Protein AF-A0A2A2B6H0-F1 (afdb_monomer_lite)

Secondary structure (DSSP, 8-state):
-BGGGGGGS-B-TTSPBPHHHHHHH-TTS-HHHIIIIIIHHTT-HHHHHHHTT-BTTSEEEEEEEEEHHHHHT-EE-HHHHHHHHHHHHHHHHHHHH--GGGS-SSHHHHHHHHHHSS-SS--EEEEETTEEEEEE-HHHHHHHHHHHHTTSS-TT-EEEEEEEEE--

Radius of gyration: 16.43 Å; chains: 1; bounding box: 37×36×45 Å

Sequence (168 aa):
MKFKELINLSGDQVGRIDIDELILNLPNTSVDVLEQFYQDHGRNFQFQEQYAELDIYNLNWEIVNLTFENMSHASIFPYFQKWVDTCCKKSHRVSTDLNWKLIGHTDQTVAHWEHNHTWKRPPIFLELDCELHLVEGHSRFGCLTGLVSHGLISHNKTHKVWLAKNVY

pLDDT: mean 94.3, std 5.44, range [51.53, 98.62]

Foldseek 3Di:
DFLLCLQVADADPVSFHDLVSCCVQQVQDDSLCCVFACRVPSNPVLCCVPGRGPPNNQWHKDKDWDFLVQCVQAAEDPVLVVVLQVLLVLLLCCLVVVDLCSADDDPVQSVCCVPPVAGPRAFEWEQDPNHIHGRGDSNRSSNSNNCCVNPVDPRGGIYIHIYIYGDD

Structure (mmCIF, N/CA/C/O backbone):
data_AF-A0A2A2B6H0-F1
#
_entry.id   AF-A0A2A2B6H0-F1
#
loop_
_atom_site.group_PDB
_atom_site.id
_atom_site.type_symbol
_atom_site.label_atom_id
_atom_site.label_alt_id
_atom_site.label_comp_id
_atom_site.label_asym_id
_atom_site.label_entity_id
_atom_site.label_seq_id
_atom_site.pdbx_PDB_ins_code
_atom_site.Cartn_x
_atom_site.Cartn_y
_atom_site.Cartn_z
_atom_site.occupancy
_atom_site.B_iso_or_equiv
_atom_site.auth_seq_id
_atom_site.auth_comp_id
_atom_site.auth_asym_id
_atom_site.auth_atom_id
_atom_site.pdbx_PDB_model_num
ATOM 1 N N . MET A 1 1 ? -12.232 -0.860 17.540 1.00 94.69 1 MET A N 1
ATOM 2 C CA . MET A 1 1 ? -12.391 0.558 17.169 1.00 94.69 1 MET A CA 1
ATOM 3 C C . MET A 1 1 ? -12.450 0.620 15.663 1.00 94.69 1 MET A C 1
ATOM 5 O O . MET A 1 1 ? -11.670 -0.048 14.993 1.00 94.69 1 MET A O 1
ATOM 9 N N . LYS A 1 2 ? -13.391 1.393 15.145 1.00 97.44 2 LYS A N 1
ATOM 10 C CA . LYS A 1 2 ? -13.589 1.627 13.725 1.00 97.44 2 LYS A CA 1
ATOM 11 C C . LYS A 1 2 ? -12.613 2.677 13.207 1.00 97.44 2 LYS A C 1
ATOM 13 O O . LYS A 1 2 ? -12.236 3.590 13.941 1.00 97.44 2 LYS A O 1
ATOM 18 N N . PHE A 1 3 ? -12.259 2.605 11.926 1.00 97.62 3 PHE A N 1
ATOM 19 C CA . PHE A 1 3 ? -11.363 3.577 11.287 1.00 97.62 3 PHE A CA 1
ATOM 20 C C . PHE A 1 3 ? -11.852 5.021 11.444 1.00 97.62 3 PHE A C 1
ATOM 22 O O . PHE A 1 3 ? -11.056 5.933 11.655 1.00 97.62 3 PHE A O 1
ATOM 29 N N . LYS A 1 4 ? -13.170 5.252 11.400 1.00 97.94 4 LYS A N 1
ATOM 30 C CA . LYS A 1 4 ? -13.731 6.596 11.596 1.00 97.94 4 LYS A CA 1
ATOM 31 C C . LYS A 1 4 ? -13.453 7.211 12.954 1.00 97.94 4 LYS A C 1
ATOM 33 O O . LYS A 1 4 ? -13.492 8.425 13.084 1.00 97.94 4 LYS A O 1
ATOM 38 N N . GLU A 1 5 ? -13.156 6.399 13.961 1.00 98.25 5 GLU A N 1
ATOM 39 C CA . GLU A 1 5 ? -12.867 6.884 15.308 1.00 98.25 5 GLU A CA 1
ATOM 40 C C . GLU A 1 5 ? -11.457 7.493 15.405 1.00 98.25 5 GLU A C 1
ATOM 42 O O . GLU A 1 5 ? -11.195 8.255 16.333 1.00 98.25 5 GLU A O 1
ATOM 47 N N . LEU A 1 6 ? -10.583 7.260 14.412 1.00 97.88 6 LEU A N 1
ATOM 48 C CA . LEU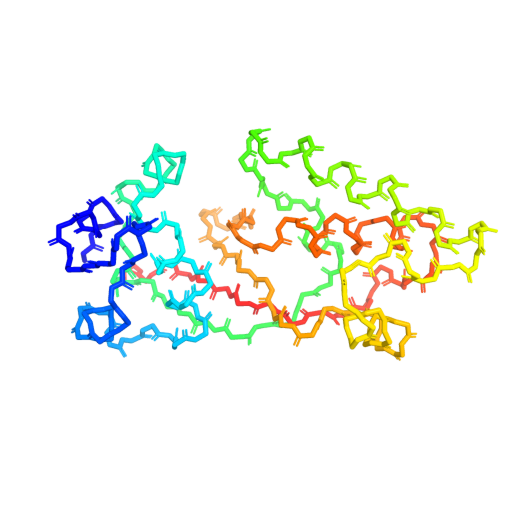 A 1 6 ? -9.252 7.877 14.315 1.00 97.88 6 LEU A CA 1
ATOM 49 C C . LEU A 1 6 ? -9.302 9.412 14.239 1.00 97.88 6 LEU A C 1
ATOM 51 O O . LEU A 1 6 ? -8.362 10.083 14.666 1.00 97.88 6 LEU A O 1
ATOM 55 N N . ILE A 1 7 ? -10.406 9.993 13.752 1.00 96.38 7 ILE A N 1
ATOM 56 C CA . ILE A 1 7 ? -10.581 11.454 13.702 1.00 96.38 7 ILE A CA 1
ATOM 57 C C . ILE A 1 7 ? -10.620 12.096 15.094 1.00 96.38 7 ILE A C 1
ATOM 59 O O . ILE A 1 7 ? -10.360 13.291 15.210 1.00 96.38 7 ILE A O 1
ATOM 63 N N . ASN A 1 8 ? -10.928 11.310 16.130 1.00 96.69 8 ASN A N 1
ATOM 64 C CA . ASN A 1 8 ? -11.074 11.784 17.504 1.00 96.69 8 ASN A CA 1
ATOM 65 C C . ASN A 1 8 ? -9.768 11.729 18.309 1.00 96.69 8 ASN A C 1
ATOM 67 O O . ASN A 1 8 ? -9.715 12.292 19.399 1.00 96.69 8 ASN A O 1
ATOM 71 N N . LEU A 1 9 ? -8.737 11.041 17.807 1.00 96.88 9 LEU A N 1
ATOM 72 C CA . LEU A 1 9 ? -7.435 10.953 18.476 1.00 96.88 9 LEU A CA 1
ATOM 73 C C . LEU A 1 9 ? -6.704 12.292 18.412 1.00 96.88 9 LEU A C 1
ATOM 75 O O . LEU A 1 9 ? -7.026 13.107 17.555 1.00 96.88 9 LEU A O 1
ATOM 79 N N . SER A 1 10 ? -5.713 12.526 19.273 1.00 94.88 10 SER A N 1
ATOM 80 C CA . SER A 1 10 ? -4.865 13.729 19.226 1.00 94.88 10 SER A CA 1
ATOM 81 C C . SER A 1 10 ? -3.945 13.720 17.995 1.00 94.88 10 SER A C 1
ATOM 83 O O . SER A 1 10 ? -3.663 12.673 17.417 1.00 94.88 10 SER A O 1
ATOM 85 N N . GLY A 1 11 ? -3.506 14.890 17.526 1.00 92.19 11 GLY A N 1
ATOM 86 C CA . GLY A 1 11 ? -2.633 14.969 16.353 1.00 92.19 11 GLY A CA 1
ATOM 87 C C . GLY A 1 11 ? -2.054 16.355 16.112 1.00 92.19 11 GLY A C 1
ATOM 88 O O . GLY A 1 11 ? -2.402 17.308 16.808 1.00 92.19 11 GLY A O 1
ATOM 89 N N . ASP A 1 12 ? -1.171 16.456 15.127 1.00 89.25 12 ASP A N 1
ATOM 90 C CA . ASP A 1 12 ? -0.426 17.673 14.825 1.00 89.25 12 ASP A CA 1
ATOM 91 C C . ASP A 1 12 ? -1.203 18.669 13.939 1.00 89.25 12 ASP A C 1
ATOM 93 O O . ASP A 1 12 ? -2.341 18.440 13.515 1.00 89.25 12 ASP A O 1
ATOM 97 N N . GLN A 1 13 ? -0.566 19.809 13.652 1.00 86.50 13 GLN A N 1
ATOM 98 C CA . GLN A 1 13 ? -1.146 20.887 12.843 1.00 86.50 13 GLN A CA 1
ATOM 99 C C . GLN A 1 13 ? -1.336 20.521 11.363 1.00 86.50 13 GLN A C 1
ATOM 101 O O . GLN A 1 13 ? -2.089 21.203 10.670 1.00 86.50 13 GLN A O 1
ATOM 106 N N . VAL A 1 14 ? -0.664 19.475 10.867 1.00 85.81 14 VAL A N 1
ATOM 107 C CA . VAL A 1 14 ? -0.801 18.998 9.482 1.00 85.81 14 VAL A CA 1
ATOM 108 C C . VAL A 1 14 ? -1.775 17.823 9.369 1.00 85.81 14 VAL A C 1
ATOM 110 O O . VAL A 1 14 ? -1.979 17.294 8.279 1.00 85.81 14 VAL A O 1
ATOM 113 N N . GLY A 1 15 ? -2.431 17.462 10.475 1.00 85.50 15 GLY A N 1
ATOM 114 C CA . GLY A 1 15 ? -3.489 16.462 10.521 1.00 85.50 15 GLY A CA 1
ATOM 115 C C . GLY A 1 15 ? -3.004 15.035 10.766 1.00 85.50 15 GLY A C 1
ATOM 116 O O . GLY A 1 15 ? -3.838 14.130 10.719 1.00 85.50 15 GLY A O 1
ATOM 117 N N . ARG A 1 16 ? -1.714 14.826 11.061 1.00 94.50 16 ARG A N 1
ATOM 118 C CA . ARG A 1 16 ? -1.188 13.507 11.432 1.00 94.50 16 ARG A CA 1
ATOM 119 C C . ARG A 1 16 ? -1.587 13.161 12.852 1.00 94.50 16 ARG A C 1
ATOM 121 O O . ARG A 1 16 ? -1.544 14.013 13.736 1.00 94.50 16 ARG A O 1
ATOM 128 N N . ILE A 1 17 ? -1.967 11.911 13.072 1.00 97.50 17 ILE A N 1
ATOM 129 C CA . ILE A 1 17 ? -2.326 11.422 14.406 1.00 97.50 17 ILE A CA 1
ATOM 130 C C . ILE A 1 17 ? -1.049 11.218 15.226 1.00 97.50 17 ILE A C 1
ATOM 132 O O . ILE A 1 17 ? -0.026 10.771 14.699 1.00 97.50 17 ILE A O 1
ATOM 136 N N . ASP A 1 18 ? -1.102 11.555 16.511 1.00 97.19 18 ASP A N 1
ATOM 137 C CA . ASP A 1 18 ? -0.007 11.260 17.430 1.00 97.19 18 ASP A CA 1
ATOM 138 C C . ASP A 1 18 ? 0.259 9.744 17.458 1.00 97.19 18 ASP A C 1
ATOM 140 O O . ASP A 1 18 ? -0.665 8.932 17.563 1.00 97.19 18 ASP A O 1
ATOM 144 N N . ILE A 1 19 ? 1.526 9.351 17.321 1.00 97.25 19 ILE A N 1
ATOM 145 C CA . ILE A 1 19 ? 1.894 7.936 17.299 1.00 97.25 19 ILE A CA 1
ATOM 146 C C . ILE A 1 19 ? 1.628 7.268 18.651 1.00 97.25 19 ILE A C 1
ATOM 148 O O . ILE A 1 19 ? 1.223 6.107 18.675 1.00 97.25 19 ILE A O 1
ATOM 152 N N . ASP A 1 20 ? 1.775 7.996 19.760 1.00 97.06 20 ASP A N 1
ATOM 153 C CA . ASP A 1 20 ? 1.550 7.448 21.098 1.00 97.06 20 ASP A CA 1
ATOM 154 C C . ASP A 1 20 ? 0.056 7.166 21.329 1.00 97.06 20 ASP A C 1
ATOM 156 O O . ASP A 1 20 ? -0.304 6.137 21.904 1.00 97.06 20 ASP A O 1
ATOM 160 N N . GLU A 1 21 ? -0.831 8.012 20.788 1.00 97.12 21 GLU A N 1
ATOM 161 C CA . GLU A 1 21 ? -2.281 7.768 20.770 1.00 97.12 21 GLU A CA 1
ATOM 162 C C . GLU A 1 21 ? -2.627 6.516 19.959 1.00 97.12 21 GLU A C 1
ATOM 164 O O . GLU A 1 21 ? -3.442 5.695 20.386 1.00 97.12 21 GLU A O 1
ATOM 169 N N . LEU A 1 22 ? -1.998 6.338 18.794 1.00 98.00 22 LEU A N 1
ATOM 170 C CA . LEU A 1 22 ? -2.209 5.151 17.967 1.00 98.00 22 LEU A CA 1
ATOM 171 C C . LEU A 1 22 ? -1.742 3.879 18.677 1.00 98.00 22 LEU A C 1
ATOM 173 O O . LEU A 1 22 ? -2.473 2.892 18.679 1.00 98.00 22 LEU A O 1
ATOM 177 N N . ILE A 1 23 ? -0.567 3.900 19.309 1.00 97.88 23 ILE A N 1
ATOM 178 C CA . ILE A 1 23 ? -0.040 2.759 20.070 1.00 97.88 23 ILE A CA 1
ATOM 179 C C . ILE A 1 23 ? -0.970 2.415 21.240 1.00 97.88 23 ILE A C 1
ATOM 181 O O . ILE A 1 23 ? -1.254 1.239 21.472 1.00 97.88 23 ILE A O 1
ATOM 185 N N . LEU A 1 24 ? -1.480 3.425 21.953 1.00 97.50 24 LEU A N 1
ATOM 186 C CA . LEU A 1 24 ? -2.391 3.232 23.081 1.00 97.50 24 LEU A CA 1
ATOM 187 C C . LEU A 1 24 ? -3.723 2.596 22.653 1.00 97.50 24 LEU A C 1
ATOM 189 O O . LEU A 1 24 ? -4.232 1.710 23.339 1.00 97.50 24 LEU A O 1
ATOM 193 N N . ASN A 1 25 ? -4.288 3.040 21.527 1.00 97.75 25 ASN A N 1
ATOM 194 C CA . ASN A 1 25 ? -5.612 2.610 21.068 1.00 97.75 25 ASN A CA 1
ATOM 195 C C . ASN A 1 25 ? -5.580 1.353 20.177 1.00 97.75 25 ASN A C 1
ATOM 197 O O . ASN A 1 25 ? -6.585 0.647 20.076 1.00 97.75 25 ASN A O 1
ATOM 201 N N . LEU A 1 26 ? -4.443 1.043 19.546 1.00 97.31 26 LEU A N 1
ATOM 202 C CA . LEU A 1 26 ? -4.254 -0.092 18.633 1.00 97.31 26 LEU A CA 1
ATOM 203 C C . LEU A 1 26 ? -3.006 -0.916 19.009 1.00 97.31 26 LEU A C 1
ATOM 205 O O . LEU A 1 26 ? -2.129 -1.127 18.166 1.00 97.31 26 LEU A O 1
ATOM 209 N N . PRO A 1 27 ? -2.920 -1.443 20.245 1.00 95.62 27 PRO A N 1
ATOM 210 C CA . PRO A 1 27 ? -1.694 -2.050 20.775 1.00 95.62 27 PRO A CA 1
ATOM 211 C C . PRO A 1 27 ? -1.246 -3.318 20.032 1.00 95.62 27 PRO A C 1
ATOM 213 O O . PRO A 1 27 ? -0.084 -3.704 20.112 1.00 95.62 27 PRO A O 1
ATOM 216 N N . ASN A 1 28 ? -2.156 -3.964 19.297 1.00 93.50 28 ASN A N 1
ATOM 217 C CA . ASN A 1 28 ? -1.865 -5.162 18.505 1.00 93.50 28 ASN A CA 1
ATOM 218 C C . ASN A 1 28 ? -1.434 -4.845 17.063 1.00 93.50 28 ASN A C 1
ATOM 220 O O . ASN A 1 28 ? -1.116 -5.756 16.302 1.00 93.50 28 ASN A O 1
ATOM 224 N N . THR A 1 29 ? -1.437 -3.572 16.659 1.00 96.75 29 THR A N 1
ATOM 225 C CA . THR A 1 29 ? -0.990 -3.172 15.323 1.00 96.75 29 THR A CA 1
ATOM 226 C C . THR A 1 29 ? 0.497 -2.832 15.342 1.00 96.75 29 THR A C 1
ATOM 228 O O . THR A 1 29 ? 0.975 -2.089 16.194 1.00 96.75 29 THR A O 1
ATOM 231 N N . SER A 1 30 ? 1.238 -3.349 14.361 1.00 97.06 30 SER A N 1
ATOM 232 C CA . SER A 1 30 ? 2.645 -2.995 14.153 1.00 97.06 30 SER A CA 1
ATOM 233 C C . SER A 1 30 ? 2.827 -1.485 13.987 1.00 97.06 30 SER A C 1
ATOM 235 O O . SER A 1 30 ? 2.130 -0.868 13.181 1.00 97.06 30 SER A O 1
ATOM 237 N N . VAL A 1 31 ? 3.832 -0.907 14.653 1.00 97.56 31 VAL A N 1
ATOM 238 C CA . VAL A 1 31 ? 4.208 0.513 14.500 1.00 97.56 31 VAL A CA 1
ATOM 239 C C . VAL A 1 31 ? 4.424 0.882 13.028 1.00 97.56 31 VAL A C 1
ATOM 241 O O . VAL A 1 31 ? 4.032 1.959 12.594 1.00 97.56 31 VAL A O 1
ATOM 244 N N . ASP A 1 32 ? 4.949 -0.044 12.219 1.00 97.56 32 ASP A N 1
ATOM 245 C CA . ASP A 1 32 ? 5.173 0.179 10.787 1.00 97.56 32 ASP A CA 1
ATOM 246 C C . ASP A 1 32 ? 3.868 0.401 9.998 1.00 97.56 32 ASP A C 1
ATOM 248 O O . ASP A 1 32 ? 3.858 1.123 9.000 1.00 97.56 32 ASP A O 1
ATOM 252 N N . VAL A 1 33 ? 2.770 -0.220 10.439 1.00 98.12 33 VAL A N 1
ATOM 253 C CA . VAL A 1 33 ? 1.421 -0.018 9.891 1.00 98.12 33 VAL A CA 1
ATOM 254 C C . VAL A 1 33 ? 0.798 1.247 10.474 1.00 98.12 33 VAL A C 1
ATOM 256 O O . VAL A 1 33 ? 0.213 2.023 9.718 1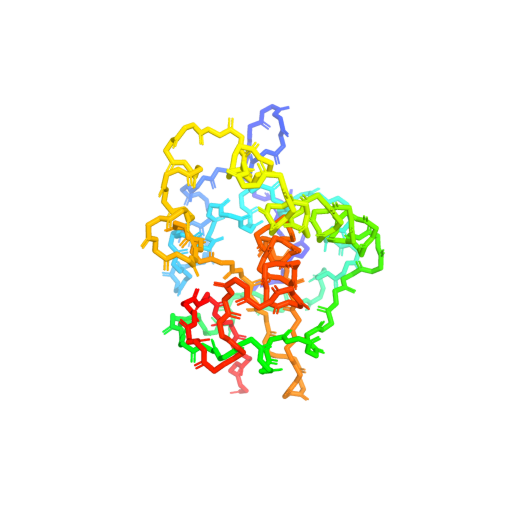.00 98.12 33 VAL A O 1
ATOM 259 N N . LEU A 1 34 ? 0.963 1.485 11.783 1.00 98.25 34 LEU A N 1
ATOM 260 C CA . LEU A 1 34 ? 0.475 2.699 12.443 1.00 98.25 34 LEU A CA 1
ATOM 261 C C . LEU A 1 34 ? 0.993 3.952 11.731 1.00 98.25 34 LEU A C 1
ATOM 263 O O . LEU A 1 34 ? 0.196 4.807 11.369 1.00 98.25 34 LEU A O 1
ATOM 267 N N . GLU A 1 35 ? 2.297 4.028 11.467 1.00 97.38 35 GLU A N 1
ATOM 268 C CA . GLU A 1 35 ? 2.925 5.165 10.787 1.00 97.38 35 GLU A CA 1
ATOM 269 C C . GLU A 1 35 ? 2.451 5.321 9.334 1.00 97.38 35 GLU A C 1
ATOM 271 O O . GLU A 1 35 ? 2.055 6.407 8.920 1.00 97.38 35 GLU A O 1
ATOM 276 N N . GLN A 1 36 ? 2.490 4.245 8.538 1.00 96.44 36 GLN A N 1
ATOM 277 C CA . GLN A 1 36 ? 2.188 4.332 7.101 1.00 96.44 36 GLN A CA 1
ATOM 278 C C . GLN A 1 36 ? 0.714 4.565 6.808 1.00 96.44 36 GLN A C 1
ATOM 280 O O . GLN A 1 36 ? 0.393 5.208 5.815 1.00 96.44 36 GLN A O 1
ATOM 285 N N . PHE A 1 37 ? -0.174 3.963 7.599 1.00 96.50 37 PHE A N 1
ATOM 286 C CA . PHE A 1 37 ? -1.596 3.946 7.297 1.00 96.50 37 PHE A CA 1
ATOM 287 C C . PHE A 1 37 ? -2.364 4.893 8.213 1.00 96.50 37 PHE A C 1
ATOM 289 O O . PHE A 1 37 ? -2.955 5.861 7.743 1.00 96.50 37 PHE A O 1
ATOM 296 N N . TYR A 1 38 ? -2.353 4.661 9.521 1.00 97.56 38 TYR A N 1
ATOM 297 C CA . TYR A 1 38 ? -3.250 5.391 10.418 1.00 97.56 38 TYR A CA 1
ATOM 298 C C . TYR A 1 38 ? -2.760 6.797 10.755 1.00 97.56 38 TYR A C 1
ATOM 300 O O . TYR A 1 38 ? -3.562 7.725 10.783 1.00 97.56 38 TYR A O 1
ATOM 308 N N . GLN A 1 39 ? -1.461 6.987 10.960 1.00 97.19 39 GLN A N 1
ATOM 309 C CA . GLN A 1 39 ? -0.890 8.290 11.284 1.00 97.19 39 GLN A CA 1
ATOM 310 C C . GLN A 1 39 ? -1.032 9.267 10.120 1.00 97.19 39 GLN A C 1
ATOM 312 O O . GLN A 1 39 ? -1.514 10.381 10.324 1.00 97.19 39 GLN A O 1
ATOM 317 N N . ASP A 1 40 ? -0.635 8.847 8.917 1.00 92.62 40 ASP A N 1
ATOM 318 C CA . ASP A 1 40 ? -0.667 9.693 7.722 1.00 92.62 40 ASP A CA 1
ATOM 319 C C . ASP A 1 40 ? -2.082 9.849 7.138 1.00 92.62 40 ASP A C 1
ATOM 321 O O . ASP A 1 40 ? -2.424 10.924 6.639 1.00 92.62 40 ASP A O 1
ATOM 325 N N . HIS A 1 41 ? -2.929 8.813 7.221 1.00 94.88 41 HIS A N 1
ATOM 326 C CA . HIS A 1 41 ? -4.205 8.779 6.489 1.00 94.88 41 HIS A CA 1
ATOM 327 C C . HIS A 1 41 ? -5.453 8.638 7.360 1.00 94.88 41 HIS A C 1
ATOM 329 O O . HIS A 1 41 ? -6.565 8.796 6.856 1.00 94.88 41 HIS A O 1
ATOM 335 N N . GLY A 1 42 ? -5.314 8.411 8.666 1.00 95.62 42 GLY A N 1
ATOM 336 C CA . GLY A 1 42 ? -6.436 8.188 9.583 1.00 95.62 42 GLY A CA 1
ATOM 337 C C . GLY A 1 42 ? -7.425 9.350 9.673 1.00 95.62 42 GLY A C 1
ATOM 338 O O . GLY A 1 42 ? -8.577 9.141 10.029 1.00 95.62 42 GLY A O 1
ATOM 339 N N . ARG A 1 43 ? -7.028 10.571 9.300 1.00 95.19 43 ARG A N 1
ATOM 340 C CA . ARG A 1 43 ? -7.928 11.737 9.201 1.00 95.19 43 ARG A CA 1
ATOM 341 C C . ARG A 1 43 ? -8.205 12.194 7.770 1.00 95.19 43 ARG A C 1
ATOM 343 O O . ARG A 1 43 ? -8.929 13.166 7.561 1.00 95.19 43 ARG A O 1
ATOM 350 N N . ASN A 1 44 ? -7.624 11.526 6.778 1.00 93.50 44 ASN A N 1
ATOM 351 C CA . ASN A 1 44 ? -7.804 11.886 5.382 1.00 93.50 44 ASN A CA 1
ATOM 352 C C . ASN A 1 44 ? -9.222 11.512 4.925 1.00 93.50 44 ASN A C 1
ATOM 354 O O . ASN A 1 44 ? -9.640 10.363 5.063 1.00 93.50 44 ASN A O 1
ATOM 358 N N . PHE A 1 45 ? -9.955 12.468 4.346 1.00 93.19 45 PHE A N 1
ATOM 359 C CA . PHE A 1 45 ? -11.357 12.260 3.969 1.00 93.19 45 PHE A CA 1
ATOM 360 C C . PHE A 1 45 ? -11.556 11.108 2.967 1.00 93.19 45 PHE A C 1
ATOM 362 O O . PHE A 1 45 ? -12.545 10.393 3.059 1.00 93.19 45 PHE A O 1
ATOM 369 N N . GLN A 1 46 ? -10.609 10.882 2.051 1.00 92.19 46 GLN A N 1
ATOM 370 C CA . GLN A 1 46 ? -10.708 9.828 1.033 1.00 92.19 46 GLN A CA 1
ATOM 371 C C . GLN A 1 46 ? -10.560 8.439 1.646 1.00 92.19 46 GLN A C 1
ATOM 373 O O . GLN A 1 46 ? -11.184 7.484 1.191 1.00 92.19 46 GLN A O 1
ATOM 378 N N . PHE A 1 47 ? -9.727 8.324 2.681 1.00 94.31 47 PHE A N 1
ATOM 379 C CA . PHE A 1 47 ? -9.580 7.098 3.457 1.00 94.31 47 PHE A CA 1
ATOM 380 C C . PHE A 1 47 ? -10.771 6.894 4.391 1.00 94.31 47 PHE A C 1
ATOM 382 O O . PHE A 1 47 ? -11.254 5.776 4.530 1.00 94.31 47 PHE A O 1
ATOM 389 N N . GLN A 1 48 ? -11.299 7.972 4.971 1.00 95.38 48 GLN A N 1
ATOM 390 C CA . GLN A 1 48 ? -12.530 7.927 5.754 1.00 95.38 48 GLN A CA 1
ATOM 391 C C . GLN A 1 48 ? -13.719 7.429 4.922 1.00 95.38 48 GLN A C 1
ATOM 393 O O . GLN A 1 48 ? -14.424 6.532 5.369 1.00 95.38 48 GLN A O 1
ATOM 398 N N . GLU A 1 49 ? -13.902 7.909 3.689 1.00 93.69 49 GLU A N 1
ATOM 399 C CA . GLU A 1 49 ? -14.959 7.411 2.791 1.00 93.69 49 GLU A CA 1
ATOM 400 C C . GLU A 1 49 ? -14.881 5.899 2.535 1.00 93.69 49 GLU A C 1
ATOM 402 O O . GLU A 1 49 ? -15.912 5.247 2.396 1.00 93.69 49 GLU A O 1
ATOM 407 N N . GLN A 1 50 ? -13.674 5.337 2.479 1.00 92.25 50 GLN A N 1
ATOM 408 C CA . GLN A 1 50 ? -13.470 3.921 2.171 1.00 92.25 50 GLN A CA 1
ATOM 409 C C . GLN A 1 50 ? -13.566 3.023 3.398 1.00 92.25 50 GLN A C 1
ATOM 411 O O . GLN A 1 50 ? -14.182 1.961 3.350 1.00 92.25 50 GLN A O 1
ATOM 416 N N . TYR A 1 51 ? -12.909 3.427 4.483 1.00 94.94 51 TYR A N 1
ATOM 417 C CA . TYR A 1 51 ? -12.611 2.532 5.593 1.00 94.94 51 TYR A CA 1
ATOM 418 C C . TYR A 1 51 ? -13.384 2.878 6.857 1.00 94.94 51 TYR A C 1
ATOM 420 O O . TYR A 1 51 ? -13.234 2.149 7.826 1.00 94.94 51 TYR A O 1
ATOM 428 N N . ALA A 1 52 ? -14.220 3.928 6.883 1.00 96.38 52 ALA A N 1
ATOM 429 C CA . ALA A 1 52 ? -14.895 4.423 8.092 1.00 96.38 52 ALA A CA 1
ATOM 430 C C . ALA A 1 52 ? -15.468 3.324 9.004 1.00 96.38 52 ALA A C 1
ATOM 432 O O . ALA A 1 52 ? -15.326 3.407 10.225 1.00 96.38 52 ALA A O 1
ATOM 433 N N . GLU A 1 53 ? -16.104 2.303 8.425 1.00 95.88 53 GLU A N 1
ATOM 434 C CA . GLU A 1 53 ? -16.754 1.218 9.169 1.00 95.88 53 GLU A CA 1
ATOM 435 C C . GLU A 1 53 ? -15.856 0.004 9.452 1.00 95.88 53 GLU A C 1
ATOM 437 O O . GLU A 1 53 ? -16.269 -0.876 10.207 1.00 95.88 53 GLU A O 1
ATOM 442 N N . LEU A 1 54 ? -14.640 -0.037 8.900 1.00 95.00 54 LEU A N 1
ATOM 443 C CA . LEU A 1 54 ? -13.657 -1.094 9.130 1.00 95.00 54 LEU A CA 1
ATOM 444 C C . LEU A 1 54 ? -13.253 -1.122 10.605 1.00 95.00 54 LEU A C 1
ATOM 446 O O . LEU A 1 54 ? -12.757 -0.122 11.130 1.00 95.00 54 LEU A O 1
ATOM 450 N N . ASP A 1 55 ? -13.434 -2.263 11.268 1.00 95.44 55 ASP A N 1
ATOM 451 C CA . ASP A 1 55 ? -12.987 -2.466 12.647 1.00 95.44 55 ASP A CA 1
ATOM 452 C C . ASP A 1 55 ? -11.485 -2.753 12.694 1.00 95.44 55 ASP A C 1
ATOM 454 O O . ASP A 1 55 ? -11.029 -3.893 12.740 1.00 95.44 55 ASP A O 1
ATOM 458 N N . ILE A 1 56 ? -10.704 -1.679 12.670 1.00 96.50 56 ILE A N 1
ATOM 459 C CA . ILE A 1 56 ? -9.244 -1.734 12.622 1.00 96.50 56 ILE A CA 1
ATOM 460 C C . ILE A 1 56 ? -8.589 -2.310 13.876 1.00 96.50 56 ILE A C 1
ATOM 462 O O . ILE A 1 56 ? -7.428 -2.708 13.822 1.00 96.50 56 ILE A O 1
ATOM 466 N N . TYR A 1 57 ? -9.309 -2.366 14.996 1.00 95.88 57 TYR A N 1
ATOM 467 C CA . TYR A 1 57 ? -8.789 -2.943 16.237 1.00 95.88 57 TYR A CA 1
ATOM 468 C C . TYR A 1 57 ? -8.683 -4.466 16.179 1.00 95.88 57 TYR A C 1
ATOM 470 O O . TYR A 1 57 ? -7.777 -5.035 16.781 1.00 95.88 57 TYR A O 1
ATOM 478 N N . ASN A 1 58 ? -9.597 -5.110 15.450 1.00 94.38 58 ASN A N 1
ATOM 479 C CA . ASN A 1 58 ? -9.656 -6.565 15.320 1.00 94.38 58 ASN A CA 1
ATOM 480 C C . ASN A 1 58 ? -8.929 -7.086 14.070 1.00 94.38 58 ASN A C 1
ATOM 482 O O . ASN A 1 58 ? -8.946 -8.286 13.800 1.00 94.38 58 ASN A O 1
ATOM 486 N N . LEU A 1 59 ? -8.259 -6.211 13.316 1.00 95.06 59 LEU A N 1
ATOM 487 C CA . LEU A 1 59 ? -7.395 -6.638 12.224 1.00 95.06 59 LEU A CA 1
ATOM 488 C C . LEU A 1 59 ? -6.138 -7.314 12.769 1.00 95.06 59 LEU A C 1
ATOM 490 O O . LEU A 1 59 ? -5.410 -6.745 13.585 1.00 95.06 59 LEU A O 1
ATOM 494 N N . ASN A 1 60 ? -5.845 -8.505 12.255 1.00 94.44 60 ASN A N 1
ATOM 495 C CA . ASN A 1 60 ? -4.594 -9.194 12.534 1.00 94.44 60 ASN A CA 1
ATOM 496 C 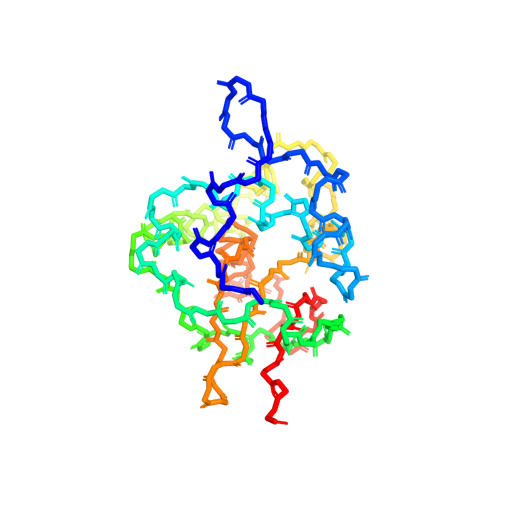C . ASN A 1 60 ? -3.575 -8.894 11.433 1.00 94.44 60 ASN A C 1
ATOM 498 O O . ASN A 1 60 ? -3.768 -9.314 10.292 1.00 94.44 60 ASN A O 1
ATOM 502 N N . TRP A 1 61 ? -2.503 -8.183 11.784 1.00 96.94 61 TRP A N 1
ATOM 503 C CA . TRP A 1 61 ? -1.457 -7.758 10.856 1.00 96.94 61 TRP A CA 1
ATOM 504 C C . TRP A 1 61 ? -0.270 -8.718 10.847 1.00 96.94 61 TRP A C 1
ATOM 506 O O . TRP A 1 61 ? 0.347 -8.974 11.879 1.00 96.94 61 TRP A O 1
ATOM 516 N N . GLU A 1 62 ? 0.132 -9.159 9.659 1.00 97.38 62 GLU A N 1
ATOM 517 C CA . GLU A 1 62 ? 1.325 -9.981 9.460 1.00 97.38 62 GLU A CA 1
ATOM 518 C C . GLU A 1 62 ? 2.142 -9.537 8.241 1.00 97.38 62 GLU A C 1
ATOM 520 O O . GLU A 1 62 ? 1.614 -8.984 7.275 1.00 97.38 62 GLU A O 1
ATOM 525 N N . ILE A 1 63 ? 3.454 -9.794 8.279 1.00 98.25 63 ILE A N 1
ATOM 526 C CA . ILE A 1 63 ? 4.299 -9.713 7.084 1.00 98.25 63 ILE A CA 1
ATOM 527 C C . ILE A 1 63 ? 4.206 -11.044 6.345 1.00 98.25 63 ILE A C 1
ATOM 529 O O . ILE A 1 63 ? 4.664 -12.070 6.851 1.00 98.25 63 ILE A O 1
ATOM 533 N N . VAL A 1 64 ? 3.710 -11.010 5.112 1.00 98.00 64 VAL A N 1
ATOM 534 C CA . VAL A 1 64 ? 3.641 -12.179 4.224 1.00 98.00 64 VAL A CA 1
ATOM 535 C C . VAL A 1 64 ? 4.447 -11.946 2.951 1.00 98.00 64 VAL A C 1
ATOM 537 O O . VAL A 1 64 ? 4.782 -10.813 2.606 1.00 98.00 64 VAL A O 1
ATOM 540 N N . ASN A 1 65 ? 4.784 -13.026 2.247 1.00 98.19 65 ASN A N 1
ATOM 541 C CA . ASN A 1 65 ? 5.437 -12.964 0.942 1.00 98.19 65 ASN A CA 1
ATOM 542 C C . ASN A 1 65 ? 4.412 -13.308 -0.140 1.00 98.19 65 ASN A C 1
ATOM 544 O O . ASN A 1 65 ? 3.921 -14.433 -0.167 1.00 98.19 65 ASN A O 1
ATOM 548 N N . LEU A 1 66 ? 4.121 -12.363 -1.033 1.00 97.38 66 LEU A N 1
ATOM 549 C CA . LEU A 1 66 ? 3.202 -12.560 -2.157 1.00 97.38 66 LEU A CA 1
ATOM 550 C C . LEU A 1 66 ? 3.948 -12.471 -3.484 1.00 97.38 66 LEU A C 1
ATOM 552 O O . LEU A 1 66 ? 4.884 -11.682 -3.622 1.00 97.38 66 LEU A O 1
ATOM 556 N N . THR A 1 67 ? 3.538 -13.262 -4.472 1.00 97.19 67 THR A N 1
ATOM 557 C CA . THR A 1 67 ? 4.015 -13.082 -5.851 1.00 97.19 67 THR A CA 1
ATOM 558 C C . THR A 1 67 ? 3.363 -11.857 -6.486 1.00 97.19 67 THR A C 1
ATOM 560 O O . THR A 1 67 ? 2.320 -11.382 -6.021 1.00 97.19 67 THR A O 1
ATOM 563 N N . PHE A 1 68 ? 3.950 -11.343 -7.572 1.00 96.19 68 PHE A N 1
ATOM 564 C CA . PHE A 1 68 ? 3.282 -10.298 -8.347 1.00 96.19 68 PHE A CA 1
ATOM 565 C C . PHE A 1 68 ? 1.937 -10.778 -8.898 1.00 96.19 68 PHE A C 1
ATOM 567 O O . PHE A 1 68 ? 0.985 -10.008 -8.887 1.00 96.19 68 PHE A O 1
ATOM 574 N N . GLU A 1 69 ? 1.835 -12.042 -9.315 1.00 93.56 69 GLU A N 1
ATOM 575 C CA . GLU A 1 69 ? 0.578 -12.636 -9.780 1.00 93.56 69 GLU A CA 1
ATOM 576 C C . GLU A 1 69 ? -0.527 -12.497 -8.725 1.00 93.56 69 GLU A C 1
ATOM 578 O O . GLU A 1 69 ? -1.572 -11.925 -9.027 1.00 93.56 69 GLU A O 1
ATOM 583 N N . ASN A 1 70 ? -0.260 -12.8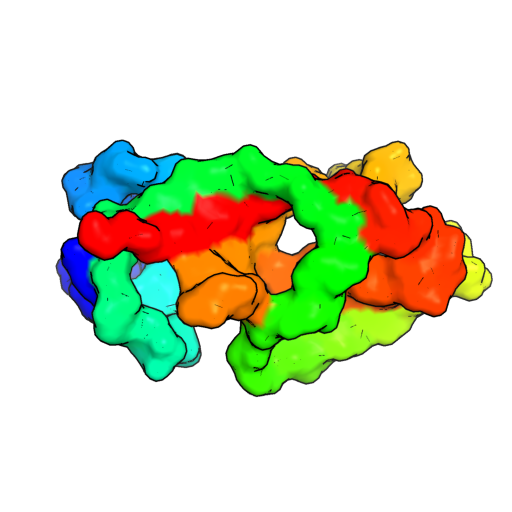76 -7.467 1.00 93.06 70 ASN A N 1
ATOM 584 C CA . ASN A 1 70 ? -1.245 -12.735 -6.389 1.00 93.06 70 ASN A CA 1
ATOM 585 C C . ASN A 1 70 ? -1.669 -11.275 -6.179 1.00 93.06 70 ASN A C 1
ATOM 587 O O . ASN A 1 70 ? -2.851 -10.991 -6.027 1.00 93.06 70 ASN A O 1
ATOM 591 N N . MET A 1 71 ? -0.714 -10.342 -6.189 1.00 96.31 71 MET A N 1
ATOM 592 C CA . MET A 1 71 ? -1.007 -8.929 -5.936 1.00 96.31 71 MET A CA 1
ATOM 593 C C . MET A 1 71 ? -1.609 -8.200 -7.142 1.00 96.31 71 MET A C 1
ATOM 595 O O . MET A 1 71 ? -2.250 -7.172 -6.960 1.00 96.31 71 MET A O 1
ATOM 599 N N . SER A 1 72 ? -1.402 -8.681 -8.370 1.00 94.62 72 SER A N 1
ATOM 600 C CA . SER A 1 72 ? -1.831 -7.991 -9.597 1.00 94.62 72 SER A CA 1
ATOM 601 C C . SER A 1 72 ? -3.349 -7.878 -9.738 1.00 94.62 72 SER A C 1
ATOM 603 O O . SER A 1 72 ? -3.832 -7.001 -10.453 1.00 94.62 72 SER A O 1
ATOM 605 N N . HIS A 1 73 ? -4.084 -8.724 -9.015 1.00 93.19 73 HIS A N 1
ATOM 606 C CA . HIS A 1 73 ? -5.541 -8.707 -8.932 1.00 93.19 73 HIS A CA 1
ATOM 607 C C . HIS A 1 73 ? -6.071 -7.871 -7.766 1.00 93.19 73 HIS A C 1
ATOM 609 O O . HIS A 1 73 ? -7.283 -7.715 -7.643 1.00 93.19 73 HIS A O 1
ATOM 615 N N . ALA A 1 74 ? -5.189 -7.320 -6.924 1.00 96.19 74 ALA A N 1
ATOM 616 C CA . ALA A 1 74 ? -5.615 -6.534 -5.784 1.00 96.19 74 ALA A CA 1
ATOM 617 C C . ALA A 1 74 ? -6.440 -5.329 -6.236 1.00 96.19 74 ALA A C 1
ATOM 619 O O . ALA A 1 74 ? -6.047 -4.560 -7.120 1.00 96.19 74 ALA A O 1
ATOM 620 N N . SER A 1 75 ? -7.580 -5.148 -5.585 1.00 95.38 75 SER A N 1
ATOM 621 C CA . SER A 1 75 ? -8.390 -3.959 -5.769 1.00 95.38 75 SER A CA 1
ATOM 622 C C . SER A 1 75 ? -7.660 -2.735 -5.211 1.00 95.38 75 SER A C 1
ATOM 624 O O . SER A 1 75 ? -6.903 -2.807 -4.241 1.00 95.38 75 SER A O 1
ATOM 626 N N . ILE A 1 76 ? -7.878 -1.594 -5.852 1.00 94.06 76 ILE A N 1
ATOM 627 C CA . ILE A 1 76 ? -7.334 -0.295 -5.462 1.00 94.06 76 ILE A CA 1
ATOM 628 C C . ILE A 1 76 ? -8.498 0.680 -5.475 1.00 94.06 76 ILE A C 1
ATOM 630 O O . ILE A 1 76 ? -9.383 0.597 -6.333 1.00 94.06 76 ILE A O 1
ATOM 634 N N . PHE A 1 77 ? -8.500 1.638 -4.557 1.00 90.56 77 PHE A N 1
ATOM 635 C CA . PHE A 1 77 ? -9.491 2.697 -4.617 1.00 90.56 77 PHE A CA 1
ATOM 636 C C . PHE A 1 77 ? -9.389 3.481 -5.935 1.00 90.56 77 PHE A C 1
ATOM 638 O O . PHE A 1 77 ? -8.299 3.963 -6.270 1.00 90.56 77 PHE A O 1
ATOM 645 N N . PRO A 1 78 ? -10.496 3.686 -6.677 1.00 90.06 78 PRO A N 1
ATOM 646 C CA . PRO A 1 78 ? -10.445 4.259 -8.022 1.00 90.06 78 PRO A CA 1
ATOM 647 C C . PRO A 1 78 ? -9.696 5.591 -8.127 1.00 90.06 78 PRO A C 1
ATOM 649 O O . PRO A 1 78 ? -9.030 5.851 -9.130 1.00 90.06 78 PRO A O 1
ATOM 652 N N . TYR A 1 79 ? -9.739 6.423 -7.082 1.00 88.81 79 TYR A N 1
ATOM 653 C CA . TYR A 1 79 ? -9.017 7.695 -7.067 1.00 88.81 79 TYR A CA 1
ATOM 654 C C . TYR A 1 79 ? -7.490 7.524 -7.141 1.00 88.81 79 TYR A C 1
ATOM 656 O O . TYR A 1 79 ? -6.803 8.323 -7.780 1.00 88.81 79 TYR A O 1
ATOM 664 N N . PHE A 1 80 ? -6.949 6.461 -6.541 1.00 92.44 80 PHE A N 1
ATOM 665 C CA . PHE A 1 80 ? -5.516 6.168 -6.568 1.00 92.44 80 PHE A CA 1
ATOM 666 C C . PHE A 1 80 ? -5.082 5.383 -7.807 1.00 92.44 80 PHE A C 1
ATOM 668 O O . PHE A 1 80 ? -3.891 5.391 -8.130 1.00 92.44 80 PHE A O 1
ATOM 675 N N . GLN A 1 81 ? -6.011 4.789 -8.565 1.00 94.62 81 GLN A N 1
ATOM 676 C CA . GLN A 1 81 ? -5.680 4.020 -9.770 1.00 94.62 81 GLN A CA 1
ATOM 677 C C . GLN A 1 81 ? -4.875 4.851 -10.777 1.00 94.62 81 GLN A C 1
ATOM 679 O O . GLN A 1 81 ? -3.831 4.418 -11.259 1.00 94.62 81 GLN A O 1
ATOM 684 N N . LYS A 1 82 ? -5.280 6.105 -11.022 1.00 94.88 82 LYS A N 1
ATOM 685 C CA . LYS A 1 82 ? -4.554 7.008 -11.933 1.00 94.88 82 LYS A CA 1
ATOM 686 C C . LYS A 1 82 ? -3.103 7.239 -11.495 1.00 94.88 82 LYS A C 1
ATOM 688 O O . LYS A 1 82 ? -2.210 7.403 -12.335 1.00 94.88 82 LYS A O 1
ATOM 693 N N . TRP A 1 83 ? -2.858 7.283 -10.187 1.00 95.44 83 TRP A N 1
ATOM 694 C CA . TRP A 1 83 ? -1.514 7.443 -9.643 1.00 95.44 83 TRP A CA 1
ATOM 695 C C . TRP A 1 83 ? -0.685 6.165 -9.809 1.00 95.44 83 TRP A C 1
ATOM 697 O O . TRP A 1 83 ? 0.445 6.239 -10.296 1.00 95.44 83 TRP A O 1
ATOM 707 N N . VAL A 1 84 ? -1.271 5.000 -9.521 1.00 96.62 84 VAL A N 1
ATOM 708 C CA . VAL A 1 84 ? -0.658 3.686 -9.780 1.00 96.62 84 VAL A CA 1
ATOM 709 C C . VAL A 1 84 ? -0.264 3.555 -11.253 1.00 96.62 84 VAL A C 1
ATOM 711 O O . VAL A 1 84 ? 0.892 3.251 -11.551 1.00 96.62 84 VAL A O 1
ATOM 714 N N . ASP A 1 85 ? -1.165 3.894 -12.177 1.00 96.31 85 ASP A N 1
ATOM 715 C CA . ASP A 1 85 ? -0.913 3.855 -13.621 1.00 96.31 85 ASP A CA 1
ATOM 716 C C . ASP A 1 85 ? 0.220 4.801 -14.039 1.00 96.31 85 ASP A C 1
ATOM 718 O O . ASP A 1 85 ? 1.022 4.493 -14.923 1.00 96.31 85 ASP A O 1
ATOM 722 N N . THR A 1 86 ? 0.307 5.970 -13.400 1.00 95.56 86 THR A N 1
ATOM 723 C CA . THR A 1 86 ? 1.382 6.940 -13.644 1.00 95.56 86 THR A CA 1
ATOM 724 C C . THR A 1 86 ? 2.733 6.373 -13.212 1.00 95.56 86 THR A C 1
ATOM 726 O O . THR A 1 86 ? 3.703 6.452 -13.970 1.00 95.56 86 THR A O 1
ATOM 729 N N . CYS A 1 87 ? 2.809 5.780 -12.020 1.00 96.12 87 CYS A N 1
ATOM 730 C CA . CYS A 1 87 ? 4.016 5.121 -11.523 1.00 96.12 87 CYS A CA 1
ATOM 731 C C . CYS A 1 87 ? 4.409 3.915 -12.387 1.00 96.12 87 CYS A C 1
ATOM 733 O O . CYS A 1 87 ? 5.589 3.754 -12.700 1.00 96.12 87 CYS A O 1
ATOM 735 N N . CYS A 1 88 ? 3.428 3.138 -12.845 1.00 96.06 88 CYS A N 1
ATOM 736 C CA . CYS A 1 88 ? 3.608 2.030 -13.779 1.00 96.06 88 CYS A CA 1
ATOM 737 C C . CYS A 1 88 ? 4.239 2.501 -15.095 1.00 96.06 88 CYS A C 1
ATOM 739 O O . CYS A 1 88 ? 5.328 2.056 -15.454 1.00 96.06 88 CYS A O 1
ATOM 741 N N . LYS A 1 89 ? 3.651 3.514 -15.745 1.00 94.69 89 LYS A N 1
ATOM 742 C CA . LYS A 1 89 ? 4.185 4.102 -16.988 1.00 94.69 89 LYS A CA 1
ATOM 743 C C . LYS A 1 89 ? 5.595 4.667 -16.837 1.00 94.69 89 LYS A C 1
ATOM 745 O O . LYS A 1 89 ? 6.406 4.523 -17.748 1.00 94.69 89 LYS A O 1
ATOM 750 N N . LYS A 1 90 ? 5.900 5.316 -15.710 1.00 93.56 90 LYS A N 1
ATOM 751 C CA . LYS A 1 90 ? 7.259 5.807 -15.428 1.00 93.56 90 LYS A CA 1
ATOM 752 C C . LYS A 1 90 ? 8.250 4.656 -15.276 1.00 93.56 90 LYS A C 1
ATOM 754 O O . LYS A 1 90 ? 9.348 4.736 -15.810 1.00 93.56 90 LYS A O 1
ATOM 759 N N . SER A 1 91 ? 7.844 3.590 -14.598 1.00 94.00 91 SER A N 1
ATOM 760 C CA . SER A 1 91 ? 8.712 2.450 -14.297 1.00 94.00 91 SER A CA 1
ATOM 761 C C . SER A 1 91 ? 8.939 1.545 -15.505 1.00 94.00 91 SER A C 1
ATOM 763 O O . SER A 1 91 ? 10.028 1.002 -15.648 1.00 94.00 91 SER A O 1
ATOM 765 N N . HIS A 1 92 ? 7.981 1.473 -16.439 1.00 92.38 92 HIS A N 1
ATOM 766 C CA . HIS A 1 92 ? 8.178 0.841 -17.751 1.00 92.38 92 HIS A CA 1
ATOM 767 C C . HIS A 1 92 ? 9.445 1.347 -18.443 1.00 92.38 92 HIS A C 1
ATOM 769 O O . HIS A 1 92 ? 10.239 0.565 -18.966 1.00 92.38 92 HIS A O 1
ATOM 775 N N . ARG A 1 93 ? 9.669 2.665 -18.394 1.00 92.94 93 ARG A N 1
ATOM 776 C CA . ARG A 1 93 ? 10.807 3.318 -19.044 1.00 92.94 93 ARG A CA 1
ATOM 777 C C . ARG A 1 93 ? 12.161 2.943 -18.446 1.00 92.94 93 ARG A C 1
ATOM 779 O O . ARG A 1 93 ? 13.174 3.218 -19.072 1.00 92.94 93 ARG A O 1
ATOM 786 N N . VAL A 1 94 ? 12.220 2.292 -17.283 1.00 93.25 94 VAL A N 1
ATOM 787 C CA . VAL A 1 94 ? 13.491 1.743 -16.782 1.00 93.25 94 VAL A CA 1
ATOM 788 C C . VAL A 1 94 ? 14.034 0.687 -17.742 1.00 93.25 94 VAL A C 1
ATOM 790 O O . VAL A 1 94 ? 15.236 0.651 -17.975 1.00 93.25 94 VAL A O 1
ATOM 793 N N . SER A 1 95 ? 13.159 -0.122 -18.351 1.00 87.88 95 SER A N 1
ATOM 794 C CA . SER A 1 95 ? 13.572 -1.171 -19.296 1.00 87.88 95 SER A CA 1
ATOM 795 C C . SER A 1 95 ? 14.167 -0.612 -20.590 1.00 87.88 95 SER A C 1
ATOM 797 O O . SER A 1 95 ? 15.036 -1.245 -21.184 1.00 87.88 95 SER A O 1
ATOM 799 N N . THR A 1 96 ? 13.738 0.583 -21.005 1.00 89.62 96 THR A N 1
ATOM 800 C CA . THR A 1 96 ? 14.196 1.236 -22.238 1.00 89.62 96 THR A CA 1
ATOM 801 C C . THR A 1 96 ? 15.360 2.185 -21.994 1.00 89.62 96 THR A C 1
ATOM 803 O O . THR A 1 96 ? 16.333 2.180 -22.741 1.00 89.62 96 THR A O 1
ATOM 806 N N . ASP A 1 97 ? 15.268 2.998 -20.943 1.00 91.50 97 ASP A N 1
ATOM 807 C CA . ASP A 1 97 ? 16.199 4.095 -20.674 1.00 91.50 97 ASP A CA 1
ATOM 808 C C . ASP A 1 97 ? 17.366 3.634 -19.784 1.00 91.50 97 ASP A C 1
ATOM 810 O O . ASP A 1 97 ? 18.307 4.397 -19.568 1.00 91.50 97 ASP A O 1
ATOM 814 N N . LEU A 1 98 ? 17.284 2.413 -19.228 1.00 87.12 98 LEU A N 1
ATOM 815 C CA . LEU A 1 98 ? 18.223 1.838 -18.254 1.00 87.12 98 LEU A CA 1
ATOM 816 C C . LEU A 1 98 ? 18.504 2.784 -17.077 1.00 87.12 98 LEU A C 1
ATOM 818 O O . LEU A 1 98 ? 19.608 2.846 -16.540 1.00 87.12 98 LEU A O 1
ATOM 822 N N . ASN A 1 99 ? 17.483 3.548 -16.684 1.00 92.06 99 ASN A N 1
ATOM 823 C CA . ASN A 1 99 ? 17.600 4.605 -15.692 1.00 92.06 99 ASN A CA 1
ATOM 824 C C . ASN A 1 99 ? 16.663 4.365 -14.505 1.00 92.06 99 ASN A C 1
ATOM 826 O O . ASN A 1 99 ? 15.502 4.779 -14.508 1.00 92.06 99 ASN A O 1
ATOM 830 N N . TRP A 1 100 ? 17.200 3.765 -13.444 1.00 92.56 100 TRP A N 1
ATOM 831 C CA . TRP A 1 100 ? 16.470 3.499 -12.202 1.00 92.56 100 TRP A CA 1
ATOM 832 C C . TRP A 1 100 ? 16.009 4.760 -11.461 1.00 92.56 100 TRP A C 1
ATOM 834 O O . TRP A 1 100 ? 15.088 4.673 -10.653 1.00 92.56 100 TRP A O 1
ATOM 844 N N . LYS A 1 101 ? 16.546 5.952 -11.771 1.00 91.56 101 LYS A N 1
ATOM 845 C CA . LYS A 1 101 ? 16.073 7.226 -11.185 1.00 91.56 101 LYS A CA 1
ATOM 846 C C . LYS A 1 101 ? 14.638 7.582 -11.579 1.00 91.56 101 LYS A C 1
ATOM 848 O O . LYS A 1 101 ? 14.062 8.514 -11.028 1.00 91.56 101 LYS A O 1
ATOM 853 N N . LEU A 1 102 ? 14.052 6.852 -12.528 1.00 89.94 102 LEU A N 1
ATOM 854 C CA . LEU A 1 102 ? 12.630 6.941 -12.854 1.00 89.94 102 LEU A CA 1
ATOM 855 C C . LEU A 1 102 ? 11.734 6.313 -11.768 1.00 89.94 102 LEU A C 1
ATOM 857 O O . LEU A 1 102 ? 10.516 6.501 -11.810 1.00 89.94 102 LEU A O 1
ATOM 861 N N . ILE A 1 103 ? 12.327 5.607 -10.794 1.00 87.81 103 ILE A N 1
ATOM 862 C CA . ILE A 1 103 ? 11.653 4.910 -9.696 1.00 87.81 103 ILE A CA 1
ATOM 863 C C . ILE A 1 103 ? 12.094 5.477 -8.348 1.00 87.81 103 ILE A C 1
ATOM 865 O O . ILE A 1 103 ? 13.253 5.392 -7.960 1.00 87.81 103 ILE A O 1
ATOM 869 N N . GLY A 1 104 ? 11.132 5.974 -7.572 1.00 82.25 104 GLY A N 1
ATOM 870 C CA . GLY A 1 104 ? 11.399 6.554 -6.257 1.00 82.25 104 GLY A CA 1
ATOM 871 C C . GLY A 1 104 ? 11.944 7.983 -6.317 1.00 82.25 104 GLY A C 1
ATOM 872 O O . GLY A 1 104 ? 12.197 8.540 -7.380 1.00 82.25 104 GLY A O 1
ATOM 873 N N . HIS A 1 105 ? 12.065 8.601 -5.143 1.00 84.00 105 HIS A N 1
ATOM 874 C CA . HIS A 1 105 ? 12.401 10.026 -5.009 1.00 84.00 105 HIS A CA 1
ATOM 875 C C . HIS A 1 105 ? 13.762 10.282 -4.356 1.00 84.00 105 HIS A C 1
ATOM 877 O O . HIS A 1 105 ? 14.228 11.415 -4.348 1.00 84.00 105 HIS A O 1
ATOM 883 N N . THR A 1 106 ? 14.391 9.250 -3.788 1.00 91.81 106 THR A N 1
ATOM 884 C CA . THR A 1 106 ? 15.672 9.369 -3.082 1.00 91.81 106 THR A CA 1
ATOM 885 C C . THR A 1 106 ? 16.676 8.383 -3.655 1.00 91.81 106 THR A C 1
ATOM 887 O O . THR A 1 106 ? 16.289 7.279 -4.046 1.00 91.81 106 THR A O 1
ATOM 890 N N . ASP A 1 107 ? 17.961 8.737 -3.633 1.00 93.50 107 ASP A N 1
ATOM 891 C CA . ASP A 1 107 ? 19.036 7.857 -4.108 1.00 93.50 107 ASP A CA 1
ATOM 892 C C . ASP A 1 107 ? 19.042 6.513 -3.370 1.00 93.50 107 ASP A C 1
ATOM 894 O O . ASP A 1 107 ? 19.274 5.469 -3.973 1.00 93.50 107 ASP A O 1
ATOM 898 N N . GLN A 1 108 ? 18.694 6.505 -2.079 1.00 94.44 108 GLN A N 1
ATOM 899 C CA . GLN A 1 108 ? 18.569 5.265 -1.313 1.00 94.44 108 GLN A CA 1
ATOM 900 C C . GLN A 1 108 ? 17.427 4.378 -1.817 1.00 94.44 108 GLN A C 1
ATOM 902 O O . GLN A 1 108 ? 17.577 3.160 -1.878 1.00 94.44 108 GLN A O 1
ATOM 907 N N . THR A 1 109 ? 16.271 4.963 -2.142 1.00 93.69 109 THR A N 1
ATOM 908 C CA . THR A 1 109 ? 15.137 4.213 -2.698 1.00 93.69 109 THR A CA 1
ATOM 909 C C . THR A 1 109 ? 15.475 3.675 -4.083 1.00 93.69 109 THR A C 1
ATOM 911 O O . THR A 1 109 ? 15.211 2.504 -4.341 1.00 93.69 109 THR A O 1
ATOM 914 N N . VAL A 1 110 ? 16.081 4.506 -4.936 1.00 94.75 110 VAL A N 1
ATOM 915 C CA . VAL A 1 110 ? 16.522 4.132 -6.288 1.00 94.75 110 VAL A CA 1
ATOM 916 C C . VAL A 1 110 ? 17.496 2.960 -6.218 1.00 94.75 110 VAL A C 1
ATOM 918 O O . VAL A 1 110 ? 17.230 1.908 -6.796 1.00 94.75 110 VAL A O 1
ATOM 921 N N . ALA A 1 111 ? 18.571 3.098 -5.435 1.00 95.62 111 ALA A N 1
ATOM 922 C CA . ALA A 1 111 ? 19.574 2.051 -5.286 1.00 95.62 111 ALA A CA 1
ATOM 923 C C . ALA A 1 111 ? 18.961 0.771 -4.704 1.00 95.62 111 ALA A C 1
ATOM 925 O O . ALA A 1 111 ? 19.287 -0.328 -5.143 1.00 95.62 111 ALA A O 1
ATOM 926 N N . HIS A 1 112 ? 18.030 0.879 -3.750 1.00 96.50 112 HIS A N 1
ATOM 927 C CA . HIS A 1 112 ? 17.369 -0.302 -3.206 1.00 96.50 112 HIS A CA 1
ATOM 928 C C . HIS A 1 112 ? 16.570 -1.061 -4.275 1.00 96.50 112 HIS A C 1
ATOM 930 O O . HIS A 1 112 ? 16.686 -2.285 -4.340 1.00 96.50 112 HIS A O 1
ATOM 936 N N . TRP A 1 113 ? 15.812 -0.361 -5.124 1.00 95.94 113 TRP A N 1
ATOM 937 C CA . TRP A 1 113 ? 15.080 -0.982 -6.230 1.00 95.94 113 TRP A CA 1
ATOM 938 C C . TRP A 1 113 ? 16.012 -1.639 -7.243 1.00 95.94 113 TRP A C 1
ATOM 940 O O . TRP A 1 113 ? 15.779 -2.794 -7.589 1.00 95.94 113 TRP A O 1
ATOM 950 N N . GLU A 1 114 ? 17.074 -0.945 -7.646 1.00 95.00 114 GLU A N 1
ATOM 951 C CA . GLU A 1 114 ? 18.067 -1.450 -8.600 1.00 95.00 114 GLU A CA 1
ATOM 952 C C . GLU A 1 114 ? 18.740 -2.743 -8.120 1.00 95.00 114 GLU A C 1
ATOM 954 O O . GLU A 1 114 ? 18.909 -3.676 -8.894 1.00 95.00 114 GLU A O 1
ATOM 959 N N . HIS A 1 115 ? 19.076 -2.841 -6.830 1.00 95.38 115 HIS A N 1
ATOM 960 C CA . HIS A 1 115 ? 19.801 -4.001 -6.303 1.00 95.38 115 HIS A CA 1
ATOM 961 C C . HIS A 1 115 ? 18.882 -5.141 -5.848 1.00 95.38 115 HIS A C 1
ATOM 963 O O . HIS A 1 115 ? 19.247 -6.311 -5.942 1.00 95.38 115 HIS A O 1
ATOM 969 N N . ASN A 1 116 ? 17.703 -4.823 -5.303 1.00 96.12 116 ASN A N 1
ATOM 970 C CA . ASN A 1 116 ? 16.850 -5.813 -4.631 1.00 96.12 116 ASN A CA 1
ATOM 971 C C . ASN A 1 116 ? 15.609 -6.187 -5.448 1.00 96.12 116 ASN A C 1
ATOM 973 O O . ASN A 1 116 ? 14.962 -7.202 -5.155 1.00 96.12 116 ASN A O 1
ATOM 977 N N . HIS A 1 117 ? 15.276 -5.389 -6.468 1.00 95.88 117 HIS A N 1
ATOM 978 C CA . HIS A 1 117 ? 14.084 -5.550 -7.299 1.00 95.88 117 HIS A CA 1
ATOM 979 C C . HIS A 1 117 ? 12.794 -5.609 -6.467 1.00 95.88 117 HIS A C 1
ATOM 981 O O . HIS A 1 117 ? 11.899 -6.413 -6.718 1.00 95.88 117 HIS A O 1
ATOM 987 N N . THR A 1 118 ? 12.725 -4.811 -5.404 1.00 96.06 118 THR A N 1
ATOM 988 C CA . THR A 1 118 ? 11.556 -4.707 -4.529 1.00 96.06 118 THR A CA 1
ATOM 989 C C . THR A 1 118 ? 11.605 -3.395 -3.750 1.00 96.06 118 THR A C 1
ATOM 991 O O . THR A 1 118 ? 12.609 -2.686 -3.757 1.00 96.06 118 THR A O 1
ATOM 994 N N . TRP A 1 119 ? 10.516 -3.063 -3.066 1.00 96.19 119 TRP A N 1
ATOM 995 C CA . TRP A 1 119 ? 10.438 -1.926 -2.154 1.00 96.19 119 TRP A CA 1
ATOM 996 C C . TRP A 1 119 ? 11.294 -2.117 -0.893 1.00 96.19 119 TRP A C 1
ATOM 998 O O . TRP A 1 119 ? 11.405 -3.215 -0.353 1.00 96.19 119 TRP A O 1
ATOM 1008 N N . LYS A 1 120 ? 11.808 -0.999 -0.365 1.00 95.69 120 LYS A N 1
ATOM 1009 C CA . LYS A 1 120 ? 12.533 -0.943 0.918 1.00 95.69 120 LYS A CA 1
ATOM 1010 C C . LYS A 1 120 ? 11.619 -1.176 2.126 1.00 95.69 120 LYS A C 1
ATOM 1012 O O . LYS A 1 120 ? 12.020 -1.825 3.085 1.00 95.69 120 LYS A O 1
ATOM 1017 N N . ARG A 1 121 ? 10.400 -0.630 2.074 1.00 96.25 121 ARG A N 1
ATOM 1018 C CA . ARG A 1 121 ? 9.362 -0.750 3.109 1.00 96.25 121 ARG A CA 1
ATOM 1019 C C . ARG A 1 121 ? 8.149 -1.471 2.510 1.00 96.25 121 ARG A C 1
ATOM 1021 O O . ARG A 1 121 ? 7.713 -1.037 1.437 1.00 96.25 121 ARG A O 1
ATOM 1028 N N . PRO A 1 122 ? 7.624 -2.537 3.138 1.00 98.00 122 PRO A N 1
ATOM 1029 C CA . PRO A 1 122 ? 6.439 -3.254 2.669 1.00 98.00 122 PRO A CA 1
ATOM 1030 C C . PRO A 1 122 ? 5.214 -2.338 2.493 1.00 98.00 122 PRO A C 1
ATOM 1032 O O . PRO A 1 122 ? 4.965 -1.509 3.370 1.00 98.00 122 PRO A O 1
ATOM 1035 N N . PRO A 1 123 ? 4.477 -2.428 1.371 1.00 98.19 123 PRO A N 1
ATOM 1036 C CA . PRO A 1 123 ? 3.156 -1.818 1.229 1.00 98.19 123 PRO A CA 1
ATOM 1037 C C . PRO A 1 123 ? 2.129 -2.543 2.108 1.00 98.19 123 PRO A C 1
ATOM 1039 O O . PRO A 1 123 ? 2.402 -3.627 2.630 1.00 98.19 123 PRO A O 1
ATOM 1042 N N . ILE A 1 124 ? 0.957 -1.931 2.255 1.00 98.31 124 ILE A N 1
ATOM 1043 C CA . ILE A 1 124 ? -0.107 -2.367 3.158 1.00 98.31 124 ILE A CA 1
ATOM 1044 C C . ILE A 1 124 ? -1.304 -2.825 2.339 1.00 98.31 124 ILE A C 1
ATOM 1046 O O . ILE A 1 124 ? -1.845 -2.065 1.533 1.00 98.31 124 ILE A O 1
ATOM 1050 N N . PHE A 1 125 ? -1.717 -4.059 2.594 1.00 98.00 125 PHE A N 1
ATOM 1051 C CA . PHE A 1 125 ? -2.892 -4.684 2.019 1.00 98.00 125 PHE A CA 1
ATOM 1052 C C . PHE A 1 125 ? -3.873 -5.108 3.112 1.00 98.00 125 PHE A C 1
ATOM 1054 O O . PHE A 1 125 ? -3.479 -5.470 4.223 1.00 98.00 125 PHE A O 1
ATOM 1061 N N . LEU A 1 126 ? -5.153 -5.108 2.760 1.00 96.69 126 LEU A N 1
ATOM 1062 C CA . LEU A 1 126 ? -6.210 -5.806 3.484 1.00 96.69 126 LEU A CA 1
ATOM 1063 C C . LEU A 1 126 ? -6.629 -7.035 2.679 1.00 96.69 126 LEU A C 1
ATOM 1065 O O . LEU A 1 126 ? -6.655 -6.987 1.451 1.00 96.69 126 LEU A O 1
ATOM 1069 N N . GLU A 1 127 ? -6.981 -8.111 3.370 1.00 95.06 127 GLU A N 1
ATOM 1070 C CA . GLU A 1 127 ? -7.731 -9.231 2.808 1.00 95.06 127 GLU A CA 1
ATOM 1071 C C . GLU A 1 127 ? -9.199 -9.067 3.214 1.00 95.06 127 GLU A C 1
ATOM 1073 O O . GLU A 1 127 ? -9.554 -9.225 4.385 1.00 95.06 127 GLU A O 1
ATOM 1078 N N . LEU A 1 128 ? -10.043 -8.693 2.252 1.00 85.69 128 LEU A N 1
ATOM 1079 C CA . LEU A 1 128 ? -11.478 -8.485 2.437 1.00 85.69 128 LEU A CA 1
ATOM 1080 C C . LEU A 1 128 ? -12.214 -9.514 1.584 1.00 85.69 128 LEU A C 1
ATOM 1082 O O . LEU A 1 128 ? -12.031 -9.536 0.373 1.00 85.69 128 LEU A O 1
ATOM 1086 N N . ASP A 1 129 ? -13.010 -10.382 2.209 1.00 85.06 129 ASP A N 1
ATOM 1087 C CA . ASP A 1 129 ? -13.742 -11.455 1.518 1.00 85.06 129 ASP A CA 1
ATOM 1088 C C . ASP A 1 129 ? -12.846 -12.312 0.596 1.00 85.06 129 ASP A C 1
ATOM 1090 O O . ASP A 1 129 ? -13.218 -12.650 -0.524 1.00 85.06 129 ASP A O 1
ATOM 1094 N N . CYS A 1 130 ? -11.647 -12.662 1.086 1.00 84.44 130 CYS A N 1
ATOM 1095 C CA . CYS A 1 130 ? -10.595 -13.397 0.362 1.00 84.44 130 CYS A CA 1
ATOM 1096 C C . CYS A 1 130 ? -9.975 -12.657 -0.839 1.00 84.44 130 CYS A C 1
ATOM 1098 O O . CYS A 1 130 ? -9.168 -13.243 -1.560 1.00 84.44 130 CYS A O 1
ATOM 1100 N N . GLU A 1 131 ? -10.297 -11.381 -1.036 1.00 92.31 131 GLU A N 1
ATOM 1101 C CA . GLU A 1 131 ? -9.717 -10.535 -2.073 1.00 92.31 131 GLU A CA 1
ATOM 1102 C C . GLU A 1 131 ? -8.703 -9.561 -1.470 1.00 92.31 131 GLU A C 1
ATOM 1104 O O . GLU A 1 131 ? -8.909 -8.973 -0.403 1.00 92.31 131 GLU A O 1
ATOM 1109 N N . LEU A 1 132 ? -7.589 -9.362 -2.174 1.00 96.75 132 LEU A N 1
ATOM 1110 C CA . LEU A 1 132 ?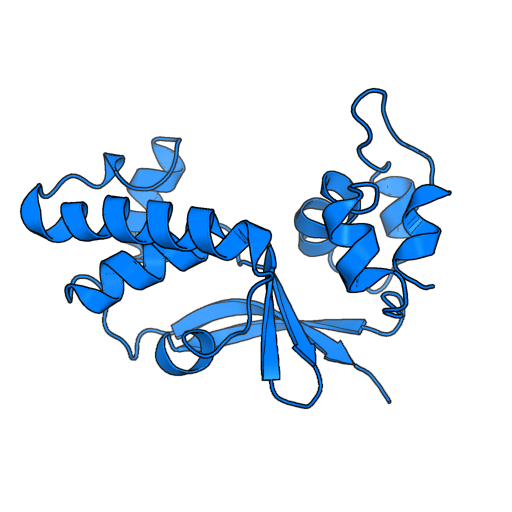 -6.587 -8.385 -1.768 1.00 96.75 132 LEU A CA 1
ATOM 1111 C C . LEU A 1 132 ? -7.054 -6.970 -2.113 1.00 96.75 132 LEU A C 1
ATOM 1113 O O . LEU A 1 132 ? -7.550 -6.693 -3.207 1.00 96.75 132 LEU A O 1
ATOM 1117 N N . HIS A 1 133 ? -6.820 -6.047 -1.192 1.00 96.50 133 HIS A N 1
ATOM 1118 C CA . HIS A 1 133 ? -7.072 -4.627 -1.371 1.00 96.50 133 HIS A CA 1
ATOM 1119 C C . HIS A 1 133 ? -5.830 -3.830 -0.977 1.00 96.50 133 HIS A C 1
ATOM 1121 O O . HIS A 1 133 ? -5.386 -3.902 0.169 1.00 96.50 133 HIS A O 1
ATOM 1127 N N . LEU A 1 134 ? -5.240 -3.092 -1.919 1.00 97.50 134 LEU A N 1
ATOM 1128 C CA . LEU A 1 134 ? -4.092 -2.230 -1.645 1.00 97.50 134 LEU A CA 1
ATOM 1129 C C . LEU A 1 134 ? -4.573 -0.942 -0.979 1.00 97.50 134 LEU A C 1
ATOM 1131 O O . LEU A 1 134 ? -5.299 -0.157 -1.586 1.00 97.50 134 LEU A O 1
ATOM 1135 N N . VAL A 1 135 ? -4.091 -0.704 0.236 1.00 95.81 135 VAL A N 1
ATOM 1136 C CA . VAL A 1 135 ? -4.468 0.464 1.037 1.00 95.81 135 VAL A CA 1
ATOM 1137 C C . VAL A 1 135 ? -3.383 1.522 1.037 1.00 95.81 135 VAL A C 1
ATOM 1139 O O . VAL A 1 135 ? -3.673 2.713 0.955 1.00 95.81 135 VAL A O 1
ATOM 1142 N N . GLU A 1 136 ? -2.120 1.105 1.124 1.00 96.38 136 GLU A N 1
ATOM 1143 C CA . GLU A 1 136 ? -1.013 2.045 1.045 1.00 96.38 136 GLU A CA 1
ATOM 1144 C C . GLU A 1 136 ? 0.223 1.457 0.368 1.00 96.38 136 GLU A C 1
ATOM 1146 O O . GLU A 1 136 ? 0.542 0.275 0.462 1.00 96.38 136 GLU A O 1
ATOM 1151 N N . GLY A 1 137 ? 0.964 2.322 -0.320 1.00 96.50 137 GLY A N 1
ATOM 1152 C CA . GLY A 1 137 ? 2.087 1.955 -1.166 1.00 96.50 137 GLY A CA 1
ATOM 1153 C C . GLY A 1 137 ? 1.751 1.948 -2.649 1.00 96.50 137 GLY A C 1
ATOM 1154 O O . GLY A 1 137 ? 2.492 1.345 -3.418 1.00 96.50 137 GLY A O 1
ATOM 1155 N N . HIS A 1 138 ? 0.718 2.681 -3.064 1.00 96.50 138 HIS A N 1
ATOM 1156 C CA . HIS A 1 138 ? 0.303 2.872 -4.457 1.00 96.50 138 HIS A CA 1
ATOM 1157 C C . HIS A 1 138 ? 1.471 3.157 -5.415 1.00 96.50 138 HIS A C 1
ATOM 1159 O O . HIS A 1 138 ? 1.599 2.508 -6.453 1.00 96.50 138 HIS A O 1
ATOM 1165 N N . SER A 1 139 ? 2.389 4.059 -5.043 1.00 95.75 139 SER A N 1
ATOM 1166 C CA . SER A 1 139 ? 3.588 4.333 -5.849 1.00 95.75 139 SER A CA 1
ATOM 1167 C C . SER A 1 139 ? 4.476 3.096 -6.003 1.00 95.75 139 SER A C 1
ATOM 1169 O O . SER A 1 139 ? 4.941 2.807 -7.102 1.00 95.75 139 SER A O 1
ATOM 1171 N N . ARG A 1 140 ? 4.713 2.358 -4.907 1.00 96.88 140 ARG A N 1
ATOM 1172 C CA . ARG A 1 140 ? 5.561 1.151 -4.878 1.00 96.88 140 ARG A CA 1
ATOM 1173 C C . ARG A 1 140 ? 4.947 0.044 -5.728 1.00 96.88 140 ARG A C 1
ATOM 1175 O O . ARG A 1 140 ? 5.658 -0.571 -6.516 1.00 96.88 140 ARG A O 1
ATOM 1182 N N . PHE A 1 141 ? 3.639 -0.159 -5.593 1.00 97.81 141 PHE A N 1
ATOM 1183 C CA . PHE A 1 141 ? 2.897 -1.150 -6.358 1.00 97.81 141 PHE A CA 1
ATOM 1184 C C . PHE A 1 141 ? 2.908 -0.826 -7.852 1.00 97.81 141 PHE A C 1
ATOM 1186 O O . PHE A 1 141 ? 3.329 -1.659 -8.645 1.00 97.81 141 PHE A O 1
ATOM 1193 N N . GLY A 1 142 ? 2.589 0.417 -8.236 1.00 97.19 142 GLY A N 1
ATOM 1194 C CA . GLY A 1 142 ? 2.682 0.852 -9.630 1.00 97.19 142 GLY A CA 1
ATOM 1195 C C . GLY A 1 142 ? 4.089 0.678 -10.205 1.00 97.19 142 GLY A C 1
ATOM 1196 O O . GLY A 1 142 ? 4.232 0.220 -11.335 1.00 97.19 142 GLY A O 1
ATOM 1197 N N . CYS A 1 143 ? 5.138 0.968 -9.424 1.00 96.81 143 CYS A N 1
ATOM 1198 C CA . CYS A 1 143 ? 6.509 0.720 -9.870 1.00 96.81 143 CYS A CA 1
ATOM 1199 C C . CYS A 1 143 ? 6.785 -0.764 -10.128 1.00 96.81 143 CYS A C 1
ATOM 1201 O O . CYS A 1 143 ? 7.328 -1.099 -11.180 1.00 96.81 143 CYS A O 1
ATOM 1203 N N . LEU A 1 144 ? 6.373 -1.647 -9.212 1.00 97.38 144 LEU A N 1
ATOM 1204 C CA . LEU A 1 144 ? 6.515 -3.090 -9.398 1.00 97.38 144 LEU A CA 1
ATOM 1205 C C . LEU A 1 144 ? 5.773 -3.563 -10.653 1.00 97.38 144 LEU A C 1
ATOM 1207 O O . LEU A 1 144 ? 6.370 -4.258 -11.470 1.00 97.38 144 LEU A O 1
ATOM 1211 N N . THR A 1 145 ? 4.521 -3.135 -10.841 1.00 96.75 145 THR A N 1
ATOM 1212 C CA . THR A 1 145 ? 3.712 -3.466 -12.023 1.00 96.75 145 THR A CA 1
ATOM 1213 C C . THR A 1 145 ? 4.440 -3.118 -13.311 1.00 96.75 145 THR A C 1
ATOM 1215 O O . THR A 1 145 ? 4.497 -3.944 -14.220 1.00 96.75 145 THR A O 1
ATOM 1218 N N . GLY A 1 146 ? 5.043 -1.928 -13.380 1.00 95.88 146 GLY A N 1
ATOM 1219 C CA . GLY A 1 146 ? 5.768 -1.516 -14.575 1.00 95.88 146 GLY A CA 1
ATOM 1220 C C . GLY A 1 146 ? 7.068 -2.294 -14.804 1.00 95.88 146 GLY A C 1
ATOM 1221 O O . GLY A 1 146 ? 7.407 -2.654 -15.927 1.00 95.88 146 GLY A O 1
ATOM 1222 N N . LEU A 1 147 ? 7.804 -2.596 -13.740 1.00 96.25 147 LEU A N 1
ATOM 1223 C CA . LEU A 1 147 ? 9.032 -3.380 -13.856 1.00 96.25 147 LEU A CA 1
ATOM 1224 C C . LEU A 1 147 ? 8.758 -4.836 -14.268 1.00 96.25 147 LEU A C 1
ATOM 1226 O O . LEU A 1 147 ? 9.503 -5.398 -15.072 1.00 96.25 147 LEU A O 1
ATOM 1230 N N . VAL A 1 148 ? 7.694 -5.440 -13.735 1.00 96.50 148 VAL A N 1
ATOM 1231 C CA . VAL A 1 148 ? 7.310 -6.822 -14.046 1.00 96.50 148 VAL A CA 1
ATOM 1232 C C . VAL A 1 148 ? 6.762 -6.938 -15.466 1.00 96.50 148 VAL A C 1
ATOM 1234 O O . VAL A 1 148 ? 7.210 -7.799 -16.219 1.00 96.50 148 VAL A O 1
ATOM 1237 N N . SER A 1 149 ? 5.867 -6.036 -15.879 1.00 94.69 149 SER A N 1
ATOM 1238 C CA . SER A 1 149 ? 5.252 -6.074 -17.215 1.00 94.69 149 SER A CA 1
ATOM 1239 C C . SER A 1 149 ? 6.260 -5.941 -18.367 1.00 94.69 149 SER A C 1
ATOM 1241 O O . SER A 1 149 ? 5.938 -6.288 -19.500 1.00 94.69 149 SER A O 1
ATOM 1243 N N . HIS A 1 150 ? 7.472 -5.447 -18.085 1.00 93.25 150 HIS A N 1
ATOM 1244 C CA . HIS A 1 150 ? 8.566 -5.293 -19.050 1.00 93.25 150 HIS A CA 1
ATOM 1245 C C . HIS A 1 150 ? 9.751 -6.231 -18.769 1.00 93.25 150 HIS A C 1
ATOM 1247 O O . HIS A 1 150 ? 10.845 -6.030 -19.292 1.00 93.25 150 HIS A O 1
ATOM 1253 N N . GLY A 1 151 ? 9.548 -7.263 -17.946 1.00 93.19 151 GLY A N 1
ATOM 1254 C CA . GLY A 1 151 ? 10.504 -8.355 -17.769 1.00 93.19 151 GLY A CA 1
ATOM 1255 C C . GLY A 1 151 ? 11.767 -8.013 -16.976 1.00 93.19 151 GLY A C 1
ATOM 1256 O O . GLY A 1 151 ? 12.668 -8.846 -16.909 1.00 93.19 151 GLY A O 1
ATOM 1257 N N . LEU A 1 152 ? 11.851 -6.835 -16.342 1.00 94.69 152 LEU A N 1
ATOM 1258 C CA . LEU A 1 152 ? 12.960 -6.507 -15.433 1.00 94.69 152 LEU A CA 1
ATOM 1259 C C . LEU A 1 152 ? 12.856 -7.269 -14.109 1.00 94.69 152 LEU A C 1
ATOM 1261 O O . LEU A 1 152 ? 13.861 -7.533 -13.451 1.00 94.69 152 LEU A O 1
ATOM 1265 N N . ILE A 1 153 ? 11.635 -7.629 -13.716 1.00 95.44 153 ILE A N 1
ATOM 1266 C CA . ILE A 1 153 ? 11.354 -8.433 -12.531 1.00 95.44 153 ILE A CA 1
ATOM 1267 C C . ILE A 1 153 ? 10.483 -9.616 -12.946 1.00 95.44 153 ILE A C 1
ATOM 1269 O O . ILE A 1 153 ? 9.503 -9.459 -13.666 1.00 95.44 153 ILE A O 1
ATOM 1273 N N . SER A 1 154 ? 10.837 -10.814 -12.482 1.00 94.75 154 SER A N 1
ATOM 1274 C CA . SER A 1 154 ? 10.034 -12.016 -12.721 1.00 94.75 154 SER A CA 1
ATOM 1275 C C . SER A 1 154 ? 8.686 -11.940 -12.001 1.00 94.75 154 SER A C 1
ATOM 1277 O O . SER A 1 154 ? 8.645 -11.602 -10.818 1.00 94.75 154 SER A O 1
ATOM 1279 N N . HIS A 1 155 ? 7.610 -12.358 -12.674 1.00 94.38 155 HIS A N 1
ATOM 1280 C CA . HIS A 1 155 ? 6.268 -12.495 -12.088 1.00 94.38 155 HIS A CA 1
ATOM 1281 C C . HIS A 1 155 ? 6.244 -13.391 -10.835 1.00 94.38 155 HIS A C 1
ATOM 1283 O O . HIS A 1 155 ? 5.476 -13.143 -9.907 1.00 94.38 155 HIS A O 1
ATOM 1289 N N . ASN A 1 156 ? 7.134 -14.389 -10.783 1.00 93.94 156 ASN A N 1
ATOM 1290 C CA . ASN A 1 156 ? 7.211 -15.365 -9.692 1.00 93.94 156 ASN A CA 1
ATOM 1291 C C . ASN A 1 156 ? 8.071 -14.885 -8.515 1.00 93.94 156 ASN A C 1
ATOM 1293 O O . ASN A 1 156 ? 8.188 -15.591 -7.512 1.00 93.94 156 ASN A O 1
ATOM 1297 N N . LYS A 1 157 ? 8.719 -13.714 -8.623 1.00 95.69 157 LYS A N 1
ATOM 1298 C CA . LYS A 1 157 ? 9.453 -13.144 -7.492 1.00 95.69 157 LYS A CA 1
ATOM 1299 C C . LYS A 1 157 ? 8.447 -12.812 -6.392 1.00 95.69 157 LYS A C 1
ATOM 1301 O O . LYS A 1 157 ? 7.414 -12.193 -6.636 1.00 95.69 157 LYS A O 1
ATOM 1306 N N . THR A 1 158 ? 8.756 -13.233 -5.173 1.00 97.75 158 THR A N 1
ATOM 1307 C CA . THR A 1 158 ? 7.945 -12.910 -4.004 1.00 97.75 158 THR A CA 1
ATOM 1308 C C . THR A 1 158 ? 8.381 -11.591 -3.384 1.00 97.75 158 THR A C 1
ATOM 1310 O O . THR A 1 158 ? 9.577 -11.289 -3.314 1.00 97.75 158 THR A O 1
ATOM 1313 N N . HIS A 1 159 ? 7.418 -10.845 -2.859 1.00 98.38 159 HIS A N 1
ATOM 1314 C CA . HIS A 1 159 ? 7.620 -9.551 -2.234 1.00 98.38 159 HIS A CA 1
ATOM 1315 C C . HIS A 1 159 ? 6.936 -9.497 -0.869 1.00 98.38 159 HIS A C 1
ATOM 1317 O O . HIS A 1 159 ? 5.823 -9.990 -0.698 1.00 98.38 159 HIS A O 1
ATOM 1323 N N . LYS A 1 160 ? 7.610 -8.881 0.106 1.00 98.50 160 LYS A N 1
ATOM 1324 C CA . LYS A 1 160 ? 7.080 -8.731 1.466 1.00 98.50 160 LYS A CA 1
ATOM 1325 C C . LYS A 1 160 ? 5.993 -7.667 1.508 1.00 98.50 160 LYS A C 1
ATOM 1327 O O . LYS A 1 160 ? 6.278 -6.534 1.139 1.00 98.50 160 LYS A O 1
ATOM 1332 N N . VAL A 1 161 ? 4.819 -7.973 2.031 1.00 98.62 161 VAL A N 1
ATOM 1333 C CA . VAL A 1 161 ? 3.746 -6.994 2.264 1.00 98.62 161 VAL A CA 1
ATOM 1334 C C . VAL A 1 161 ? 3.263 -7.089 3.703 1.00 98.62 161 VAL A C 1
ATOM 1336 O O . VAL A 1 161 ? 3.364 -8.157 4.303 1.00 98.62 161 VAL A O 1
ATOM 1339 N N . TRP A 1 162 ? 2.731 -5.996 4.241 1.00 98.44 162 TRP A N 1
ATOM 1340 C CA . TRP A 1 162 ? 1.827 -6.084 5.383 1.00 98.44 162 TRP A CA 1
ATOM 1341 C C . TRP A 1 162 ? 0.460 -6.509 4.879 1.00 98.44 162 TRP A C 1
ATOM 1343 O O . TRP A 1 162 ? -0.068 -5.891 3.955 1.00 98.44 162 TRP A O 1
ATOM 1353 N N . LEU A 1 163 ? -0.101 -7.541 5.490 1.00 98.06 163 LEU A N 1
ATOM 1354 C CA . LEU A 1 163 ? -1.445 -8.013 5.216 1.00 98.06 163 LEU A CA 1
ATOM 1355 C C . LEU A 1 163 ? -2.233 -8.012 6.519 1.00 98.06 163 LEU A C 1
ATOM 1357 O O . LEU A 1 163 ? -1.779 -8.595 7.504 1.00 98.06 163 LEU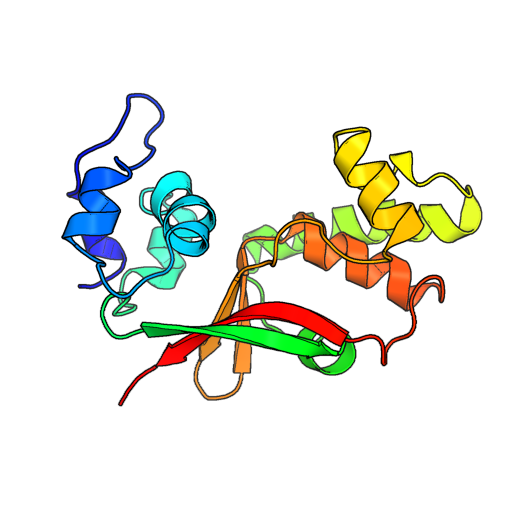 A O 1
ATOM 1361 N N . ALA A 1 164 ? -3.395 -7.365 6.519 1.00 96.94 164 ALA A N 1
ATOM 1362 C CA . ALA A 1 164 ? -4.376 -7.554 7.576 1.00 96.94 164 ALA A CA 1
ATOM 1363 C C . ALA A 1 164 ? -5.469 -8.508 7.135 1.00 96.94 164 ALA A C 1
ATOM 1365 O O . ALA A 1 164 ? -6.012 -8.380 6.037 1.00 96.94 164 ALA A O 1
ATOM 1366 N N . LYS A 1 165 ? -5.823 -9.409 8.044 1.00 91.62 165 LYS A N 1
ATOM 1367 C CA . LYS A 1 165 ? -6.973 -10.298 7.917 1.00 91.62 165 LYS A CA 1
ATOM 1368 C C . LYS A 1 165 ? -7.989 -9.947 8.985 1.00 91.62 165 LYS A C 1
ATOM 1370 O O . LYS A 1 165 ? -7.615 -9.563 10.097 1.00 91.62 165 LYS A O 1
ATOM 1375 N N . ASN A 1 166 ? -9.263 -10.089 8.647 1.00 80.50 166 ASN A N 1
ATOM 1376 C CA . ASN A 1 166 ? -10.315 -9.946 9.635 1.00 80.50 166 ASN A CA 1
ATOM 1377 C C . ASN A 1 166 ? -10.308 -11.173 10.555 1.00 80.50 166 ASN A C 1
ATOM 1379 O O . ASN A 1 166 ? -10.268 -12.309 10.076 1.00 80.50 166 ASN A O 1
ATOM 1383 N N . VAL A 1 167 ? -10.316 -10.950 11.865 1.00 60.00 167 VAL A N 1
ATOM 1384 C CA . VAL A 1 167 ? -10.494 -12.024 12.843 1.00 60.00 167 VAL A CA 1
ATOM 1385 C C . VAL A 1 167 ? -11.992 -12.100 13.129 1.00 60.00 167 VAL A C 1
ATOM 1387 O O . VAL A 1 167 ? -12.550 -11.166 13.698 1.00 60.00 167 VAL A O 1
ATOM 1390 N N . TYR A 1 168 ? -12.644 -13.163 12.647 1.00 51.53 168 TYR A N 1
ATOM 1391 C CA . TYR A 1 168 ? -14.053 -13.451 12.946 1.00 51.53 168 TYR A CA 1
ATOM 1392 C C . TYR A 1 168 ? -14.283 -13.711 14.438 1.00 51.53 168 TYR A C 1
ATOM 1394 O O . TYR A 1 168 ? -13.405 -14.349 15.066 1.00 51.53 168 TYR A O 1
#